Protein AF-A0A0D3CAB8-F1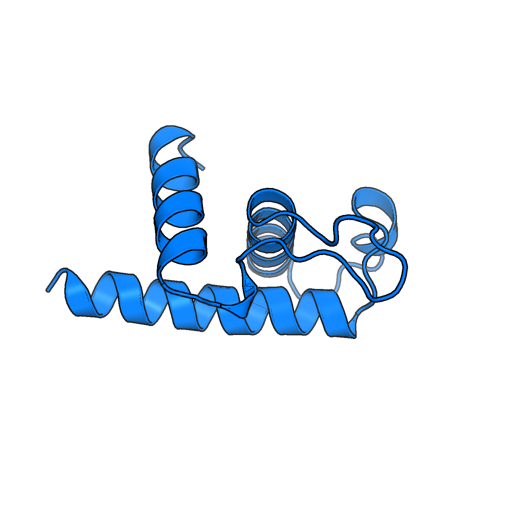 (afdb_monomer_lite)

Radius of gyration: 13.06 Å; chains: 1; bounding box: 36×22×32 Å

Organism: NCBI:txid109376

Sequence (84 aa):
MNKPLFMHIVDGLSNEVQFFRQKKDGLGRLGLSTLQKCTTAIRVLAYGIAADTVDEYLRLGETTTRSCLENFVEGIIYFSAMST

Structure (mmCIF, N/CA/C/O backbone):
data_AF-A0A0D3CAB8-F1
#
_entry.id   AF-A0A0D3CAB8-F1
#
loop_
_atom_site.group_PDB
_atom_site.id
_atom_site.type_symbol
_atom_site.label_atom_id
_atom_site.label_alt_id
_atom_site.label_comp_id
_atom_site.label_asym_id
_atom_site.label_entity_id
_atom_site.label_seq_id
_atom_site.pdbx_PDB_ins_code
_atom_site.Cartn_x
_atom_site.Cartn_y
_atom_site.Cartn_z
_atom_site.occupancy
_atom_site.B_iso_or_equiv
_atom_site.auth_seq_id
_atom_site.auth_comp_id
_atom_site.auth_asym_id
_atom_site.auth_atom_id
_atom_site.pdbx_PDB_model_num
ATOM 1 N N . MET A 1 1 ? -6.686 4.457 -14.789 1.00 71.62 1 MET A N 1
ATOM 2 C CA . MET A 1 1 ? -7.794 3.951 -13.946 1.00 71.62 1 MET A CA 1
ATOM 3 C C . MET A 1 1 ? -8.808 5.061 -13.714 1.00 71.62 1 MET A C 1
ATOM 5 O O . MET A 1 1 ? -8.400 6.212 -13.605 1.00 71.62 1 MET A O 1
ATOM 9 N N . ASN A 1 2 ? -10.103 4.745 -13.668 1.00 89.19 2 ASN A N 1
ATOM 10 C CA . ASN A 1 2 ? -11.154 5.723 -13.372 1.00 89.19 2 ASN A CA 1
ATOM 11 C C . ASN A 1 2 ? -11.015 6.232 -11.918 1.00 89.19 2 ASN A C 1
ATOM 13 O O . ASN A 1 2 ? -10.890 5.427 -10.997 1.00 89.19 2 AS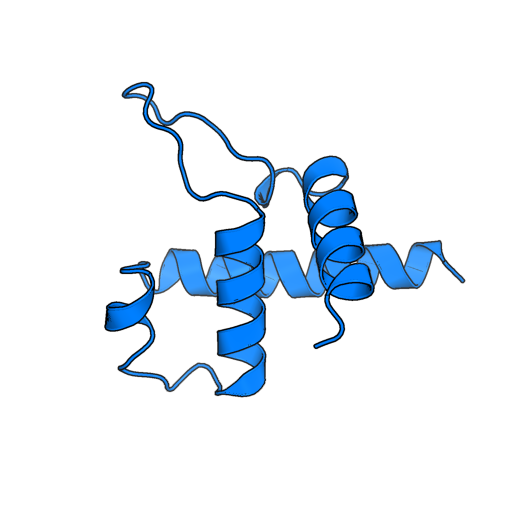N A O 1
ATOM 17 N N . LYS A 1 3 ? -10.993 7.559 -11.713 1.00 89.06 3 LYS A N 1
ATOM 18 C CA . LYS A 1 3 ? -10.755 8.175 -10.391 1.00 89.06 3 LYS A CA 1
ATOM 19 C C . LYS A 1 3 ? -11.852 7.830 -9.368 1.00 89.06 3 LYS A C 1
ATOM 21 O O . LYS A 1 3 ? -11.479 7.420 -8.273 1.00 89.06 3 LYS A O 1
ATOM 26 N N . PRO A 1 4 ? -13.157 7.964 -9.675 1.00 92.69 4 PRO A N 1
ATOM 27 C CA . PRO A 1 4 ? -14.226 7.505 -8.786 1.00 92.69 4 PRO A CA 1
ATOM 28 C C . PRO A 1 4 ? -14.066 6.052 -8.327 1.00 92.69 4 PRO A C 1
ATOM 30 O O . PRO A 1 4 ? -14.080 5.791 -7.128 1.00 92.69 4 PRO A O 1
ATOM 33 N N . LEU A 1 5 ? -13.821 5.131 -9.265 1.00 89.44 5 LEU A N 1
ATOM 34 C CA . LEU A 1 5 ? -13.609 3.717 -8.943 1.00 89.44 5 LEU A CA 1
ATOM 35 C C . LEU A 1 5 ? -12.396 3.520 -8.025 1.00 89.44 5 LEU A C 1
ATOM 37 O O . LEU A 1 5 ? -12.470 2.787 -7.044 1.00 89.44 5 LEU A O 1
ATOM 41 N N . PHE A 1 6 ? -11.288 4.206 -8.314 1.00 89.81 6 PHE A N 1
ATOM 42 C CA . PHE A 1 6 ? -10.098 4.135 -7.472 1.00 89.81 6 PHE A CA 1
ATOM 43 C C . PHE A 1 6 ? -10.373 4.599 -6.042 1.00 89.81 6 PHE A C 1
ATOM 45 O O . PHE A 1 6 ? -9.973 3.930 -5.097 1.00 89.81 6 PHE A O 1
ATOM 52 N N . MET A 1 7 ? -11.062 5.730 -5.877 1.00 92.69 7 MET A N 1
ATOM 53 C CA . MET A 1 7 ? -11.372 6.257 -4.548 1.00 92.69 7 MET A CA 1
ATOM 54 C C . MET A 1 7 ? -12.321 5.330 -3.783 1.00 92.69 7 MET A C 1
ATOM 56 O O . MET A 1 7 ? -12.150 5.178 -2.581 1.00 92.69 7 MET A O 1
ATOM 60 N N . HIS A 1 8 ? -13.261 4.674 -4.470 1.00 90.75 8 HIS A N 1
ATOM 61 C CA . HIS A 1 8 ? -14.144 3.688 -3.849 1.00 90.75 8 HIS A CA 1
ATOM 62 C C . HIS A 1 8 ? -13.372 2.469 -3.324 1.00 90.75 8 HIS A C 1
ATOM 64 O O . HIS A 1 8 ? -13.562 2.068 -2.181 1.00 90.75 8 HIS A O 1
ATOM 70 N N . ILE A 1 9 ? -12.434 1.939 -4.116 1.00 89.75 9 ILE A N 1
ATOM 71 C CA . ILE A 1 9 ? -11.537 0.854 -3.687 1.00 89.75 9 ILE A CA 1
ATOM 72 C C . ILE A 1 9 ? -10.697 1.285 -2.479 1.00 89.75 9 ILE A C 1
ATOM 74 O O . ILE A 1 9 ? -10.585 0.549 -1.505 1.00 89.75 9 ILE A O 1
ATOM 78 N N . VAL A 1 10 ? -10.099 2.477 -2.536 1.00 91.75 10 VAL A N 1
ATOM 79 C CA . VAL A 1 10 ? -9.265 3.021 -1.452 1.00 91.75 10 VAL A CA 1
ATOM 80 C C . VAL A 1 10 ? -10.067 3.147 -0.159 1.00 91.75 10 VAL A C 1
ATOM 82 O O . VAL A 1 10 ? -9.556 2.785 0.898 1.00 91.75 10 VAL A O 1
ATOM 85 N N . ASP A 1 11 ? -11.301 3.644 -0.235 1.00 91.81 11 ASP A N 1
ATOM 86 C CA . ASP A 1 11 ? -12.183 3.778 0.924 1.00 91.81 11 ASP A CA 1
ATOM 87 C C . ASP A 1 11 ? -12.576 2.408 1.495 1.00 91.81 11 ASP A C 1
ATOM 89 O O . ASP A 1 11 ? -12.364 2.150 2.681 1.00 91.81 11 ASP A O 1
ATOM 93 N N . GLY A 1 12 ? -13.020 1.485 0.637 1.00 90.56 12 GLY A N 1
ATOM 94 C CA . GLY A 1 12 ? -13.355 0.116 1.025 1.00 90.56 12 GLY A CA 1
ATOM 95 C C . GLY A 1 12 ? -12.193 -0.6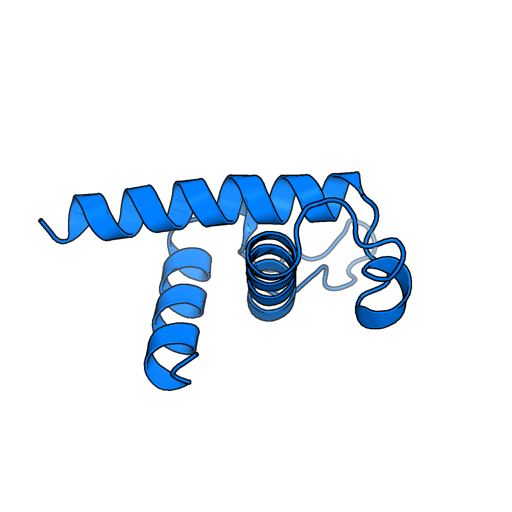04 1.711 1.00 90.56 12 GLY A C 1
ATOM 96 O O . GLY A 1 12 ? -12.332 -1.101 2.826 1.00 90.56 12 GLY A O 1
ATOM 97 N N . LEU A 1 13 ? -11.002 -0.576 1.106 1.00 90.50 13 LEU A N 1
ATOM 98 C CA . LEU A 1 13 ? -9.800 -1.176 1.691 1.00 90.50 13 LEU A CA 1
ATOM 99 C C . LEU A 1 13 ? -9.380 -0.492 2.996 1.00 90.50 13 LEU A C 1
ATOM 101 O O . LEU A 1 13 ? -8.910 -1.162 3.911 1.00 90.50 13 LEU A O 1
ATOM 105 N N . SER A 1 14 ? -9.545 0.828 3.115 1.00 91.25 14 SER A N 1
ATOM 106 C CA . SER A 1 14 ? -9.209 1.551 4.347 1.00 91.25 14 SER A CA 1
ATOM 107 C C . SER A 1 14 ? -10.096 1.155 5.531 1.00 91.25 14 SER A C 1
ATOM 109 O O . SER A 1 14 ? -9.646 1.246 6.679 1.00 91.25 14 SER A O 1
ATOM 111 N N . ASN A 1 15 ? -11.341 0.761 5.257 1.00 89.00 15 ASN A N 1
ATOM 112 C CA . ASN A 1 15 ? -12.333 0.405 6.267 1.00 89.00 15 ASN A CA 1
ATOM 113 C C . ASN A 1 15 ? -12.271 -1.082 6.632 1.00 89.00 15 ASN A C 1
ATOM 115 O O . ASN A 1 15 ? -12.221 -1.408 7.819 1.00 89.00 15 ASN A O 1
ATOM 119 N N . GLU A 1 16 ? -12.189 -1.956 5.630 1.00 86.06 16 GLU A N 1
ATOM 120 C CA . GLU A 1 16 ? -12.265 -3.411 5.802 1.00 86.06 16 GLU A CA 1
ATOM 121 C C . GLU A 1 16 ? -10.906 -4.051 6.120 1.00 86.06 16 GLU A C 1
ATOM 123 O O . GLU A 1 16 ? -10.829 -5.045 6.840 1.00 86.06 16 GLU A O 1
ATOM 128 N N . VAL A 1 17 ? -9.799 -3.479 5.629 1.00 88.00 17 VAL A N 1
ATOM 129 C CA . VAL A 1 17 ? -8.474 -4.104 5.732 1.00 88.00 17 VAL A CA 1
ATOM 130 C C . VAL A 1 17 ? -7.568 -3.309 6.669 1.00 88.00 17 VAL A C 1
ATOM 132 O O . VAL A 1 17 ? -7.090 -2.210 6.367 1.00 88.00 17 VAL A O 1
ATOM 135 N N . GLN A 1 18 ? -7.247 -3.905 7.821 1.00 89.56 18 GLN A N 1
ATOM 136 C CA . GLN A 1 18 ? -6.448 -3.254 8.864 1.00 89.56 18 GLN A CA 1
ATOM 137 C C . GLN A 1 18 ? -5.064 -2.795 8.371 1.00 89.56 18 GLN A C 1
ATOM 139 O O . GLN A 1 18 ? -4.544 -1.788 8.863 1.00 89.56 18 GLN A O 1
ATOM 144 N N . PHE A 1 19 ? -4.470 -3.511 7.410 1.00 88.31 19 PHE A N 1
ATOM 145 C CA . PHE A 1 19 ? -3.187 -3.147 6.812 1.00 88.31 19 PHE A CA 1
ATOM 146 C C . PHE A 1 19 ? -3.240 -1.787 6.116 1.00 88.31 19 PHE A C 1
ATOM 148 O O . PHE A 1 19 ? -2.282 -1.021 6.209 1.00 88.31 19 PHE A O 1
ATOM 155 N N . PHE A 1 20 ? -4.341 -1.450 5.441 1.00 88.88 20 PHE A N 1
ATOM 156 C CA . PHE A 1 20 ? -4.445 -0.204 4.687 1.00 88.88 20 PHE A CA 1
ATOM 157 C C . PHE A 1 20 ? -4.656 1.006 5.583 1.00 88.88 20 PHE A C 1
ATOM 159 O O . PHE A 1 20 ? -4.071 2.056 5.308 1.00 88.88 20 PHE A O 1
ATOM 166 N N . ARG A 1 21 ? -5.357 0.830 6.707 1.00 90.00 21 ARG A N 1
ATOM 167 C CA . ARG A 1 21 ? -5.598 1.881 7.697 1.00 90.00 21 ARG A CA 1
ATOM 168 C C . ARG A 1 21 ? -4.291 2.582 8.087 1.00 90.00 21 ARG A C 1
ATOM 170 O O . ARG A 1 21 ? -3.319 1.950 8.509 1.00 90.0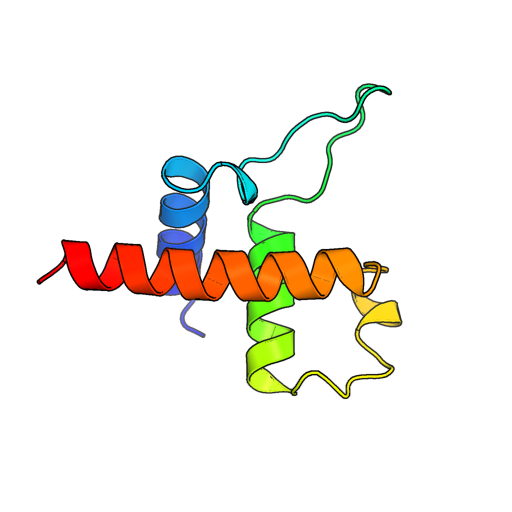0 21 ARG A O 1
ATOM 177 N N . GLN A 1 22 ? -4.246 3.902 7.915 1.00 88.81 22 GLN A N 1
ATOM 178 C CA . GLN A 1 22 ? -3.067 4.685 8.275 1.00 88.81 22 GLN A CA 1
ATOM 179 C C . GLN A 1 22 ? -2.910 4.690 9.800 1.00 88.81 22 GLN A C 1
ATOM 181 O O . GLN A 1 22 ? -3.849 5.002 10.531 1.00 88.81 22 GLN A O 1
ATOM 186 N N . LYS A 1 23 ? -1.721 4.328 10.285 1.00 86.56 23 LYS A N 1
ATOM 187 C CA . LYS A 1 23 ? -1.388 4.290 11.714 1.00 86.56 23 LYS A CA 1
ATOM 188 C C . LYS A 1 23 ? -0.207 5.212 11.992 1.00 86.56 23 LYS A C 1
ATOM 190 O O . LYS A 1 23 ? 0.602 5.471 11.099 1.00 86.56 23 LYS A O 1
ATOM 195 N N . LYS A 1 24 ? -0.120 5.699 13.229 1.00 86.88 24 LYS A N 1
ATOM 196 C CA . LYS A 1 24 ? 1.087 6.358 13.728 1.00 86.88 24 LYS A CA 1
ATOM 197 C C . LYS A 1 24 ? 2.099 5.296 14.151 1.00 86.88 24 LYS A C 1
ATOM 199 O O . LYS A 1 24 ? 1.707 4.283 14.727 1.00 86.88 24 LYS A O 1
ATOM 204 N N . ASP A 1 25 ? 3.365 5.513 13.832 1.00 80.75 25 ASP A N 1
ATOM 205 C CA . ASP A 1 25 ? 4.462 4.681 14.316 1.00 80.75 25 ASP A CA 1
ATOM 206 C C . ASP A 1 25 ? 4.751 4.948 15.808 1.00 80.75 25 ASP A C 1
ATOM 208 O O . ASP A 1 25 ? 4.139 5.817 16.436 1.00 80.75 25 ASP A O 1
ATOM 212 N N . GLY A 1 26 ? 5.693 4.197 16.391 1.00 81.19 26 GLY A N 1
ATOM 213 C CA . GLY A 1 26 ? 6.095 4.362 17.796 1.00 81.19 26 GLY A CA 1
ATOM 214 C C . GLY A 1 26 ? 6.713 5.730 18.124 1.00 81.19 26 GLY A C 1
ATOM 215 O O . GLY A 1 26 ? 6.835 6.076 19.294 1.00 81.19 26 GLY A O 1
ATOM 216 N N . LEU A 1 27 ? 7.066 6.521 17.105 1.00 87.06 27 LEU A N 1
ATOM 217 C CA . LEU A 1 27 ? 7.572 7.891 17.213 1.00 87.06 27 LEU A CA 1
ATOM 218 C C . LEU A 1 27 ? 6.462 8.934 16.970 1.00 87.06 27 LEU A C 1
ATOM 220 O O . LEU A 1 27 ? 6.734 10.134 16.932 1.00 87.06 27 LEU A O 1
ATOM 224 N N . GLY A 1 28 ? 5.211 8.497 16.787 1.00 85.12 28 GLY A N 1
ATOM 225 C CA . GLY A 1 28 ? 4.051 9.350 16.544 1.00 85.12 28 GLY A CA 1
ATOM 226 C C . GLY A 1 28 ? 3.920 9.871 15.107 1.00 85.12 28 GLY A C 1
ATOM 227 O O . GLY A 1 28 ? 3.008 10.658 14.834 1.00 85.12 28 GLY A O 1
ATOM 228 N N . ARG A 1 29 ? 4.785 9.447 14.179 1.00 87.12 29 ARG A N 1
ATOM 229 C CA . ARG A 1 29 ? 4.749 9.856 12.769 1.00 87.12 29 ARG A CA 1
ATOM 230 C C . ARG A 1 29 ? 3.710 9.041 12.018 1.00 87.12 29 ARG A C 1
ATOM 232 O O . ARG A 1 29 ? 3.546 7.848 12.256 1.00 87.12 29 ARG A O 1
ATOM 239 N N . LEU A 1 30 ? 2.994 9.679 11.098 1.00 85.81 30 LEU A N 1
ATOM 240 C CA . LEU A 1 30 ? 2.039 8.970 10.251 1.00 85.81 30 LEU A CA 1
ATOM 241 C C . LEU A 1 30 ? 2.794 8.063 9.279 1.00 85.81 30 LEU A C 1
ATOM 243 O O . LEU A 1 30 ? 3.625 8.533 8.504 1.00 85.81 30 LEU A O 1
ATOM 247 N N . GLY A 1 31 ? 2.477 6.769 9.314 1.00 85.44 31 GLY A N 1
ATOM 248 C CA . GLY A 1 31 ? 2.932 5.819 8.309 1.00 85.44 31 GLY A CA 1
ATOM 249 C C . GLY A 1 31 ? 2.251 6.048 6.957 1.00 85.44 31 GLY A C 1
ATOM 250 O O . GLY A 1 31 ? 1.503 7.008 6.752 1.00 85.44 31 GLY A O 1
ATOM 251 N N . LEU A 1 32 ? 2.477 5.125 6.026 1.00 86.56 32 LEU A N 1
ATOM 252 C CA . LEU A 1 32 ? 1.928 5.209 4.672 1.00 86.56 32 LEU A CA 1
ATOM 253 C C . LEU A 1 32 ? 0.402 5.287 4.675 1.00 86.56 32 LEU A C 1
ATOM 255 O O . LEU A 1 32 ? -0.280 4.501 5.342 1.00 86.56 32 LEU A O 1
ATOM 259 N N . SER A 1 33 ? -0.121 6.216 3.882 1.00 90.62 33 SER A N 1
ATOM 260 C CA . SER A 1 33 ? -1.558 6.346 3.658 1.00 90.62 33 SER A CA 1
ATOM 261 C C . SER A 1 33 ? -2.099 5.194 2.807 1.00 90.62 33 SER A C 1
ATOM 263 O O . SER A 1 33 ? -1.373 4.587 2.014 1.00 90.62 33 SER A O 1
ATOM 265 N N . THR A 1 34 ? -3.401 4.929 2.921 1.00 91.44 34 THR A N 1
ATOM 266 C CA . THR A 1 34 ? -4.109 3.941 2.092 1.00 91.44 34 THR A CA 1
ATOM 267 C C . THR A 1 34 ? -3.896 4.204 0.598 1.00 91.44 34 THR A C 1
ATOM 269 O O . THR A 1 34 ? -3.623 3.277 -0.162 1.00 91.44 34 THR A O 1
ATOM 272 N N . LEU A 1 35 ? -3.913 5.479 0.188 1.00 90.94 35 LEU A N 1
ATOM 273 C CA . LEU A 1 35 ? -3.646 5.913 -1.186 1.00 90.94 35 LEU A CA 1
ATOM 274 C C . LEU A 1 35 ? -2.248 5.513 -1.665 1.00 90.94 35 LEU A C 1
ATOM 276 O O . LEU A 1 35 ? -2.109 4.989 -2.770 1.00 90.94 35 LEU A O 1
ATOM 280 N N . GLN A 1 36 ? -1.219 5.732 -0.842 1.00 89.06 36 GLN A N 1
ATOM 281 C CA . GLN A 1 36 ? 0.158 5.358 -1.181 1.00 89.06 36 GLN A CA 1
ATOM 282 C C . GLN A 1 36 ? 0.298 3.840 -1.317 1.00 89.06 36 GLN A C 1
ATOM 284 O O . GLN A 1 36 ? 0.856 3.367 -2.306 1.00 89.06 36 GLN A O 1
ATOM 289 N N . LYS A 1 37 ? -0.272 3.073 -0.381 1.00 90.56 37 LYS A N 1
ATOM 290 C CA . LYS A 1 37 ? -0.245 1.601 -0.412 1.00 90.56 37 LYS A CA 1
ATOM 291 C C . LYS A 1 37 ? -0.947 1.043 -1.655 1.00 90.56 37 LYS A C 1
ATOM 293 O O . LYS A 1 37 ? -0.362 0.238 -2.374 1.00 90.56 37 LYS A O 1
ATOM 298 N N . CYS A 1 38 ? -2.152 1.529 -1.969 1.00 90.50 38 CYS A N 1
ATOM 299 C CA . CYS A 1 38 ? -2.897 1.105 -3.161 1.00 90.50 38 CYS A CA 1
ATOM 300 C C . CYS A 1 38 ? -2.163 1.486 -4.451 1.00 90.50 38 CYS A C 1
ATOM 302 O O . CYS A 1 38 ? -2.038 0.674 -5.362 1.00 90.50 38 CYS A O 1
ATOM 304 N N . THR A 1 39 ? -1.630 2.710 -4.523 1.00 88.62 39 THR A N 1
ATOM 305 C CA . THR A 1 39 ? -0.860 3.172 -5.689 1.00 88.62 39 THR A CA 1
ATOM 306 C C . THR A 1 39 ? 0.375 2.305 -5.912 1.00 88.62 39 THR A C 1
ATOM 308 O O . THR A 1 39 ? 0.687 1.975 -7.053 1.00 88.62 39 THR A O 1
ATOM 311 N N . THR A 1 40 ? 1.051 1.904 -4.833 1.00 87.62 40 THR A N 1
ATOM 312 C CA . THR A 1 40 ? 2.195 0.986 -4.891 1.00 87.62 40 THR A CA 1
ATOM 313 C C . THR A 1 40 ? 1.776 -0.357 -5.477 1.00 87.62 40 THR A C 1
ATOM 315 O O . THR A 1 40 ? 2.351 -0.789 -6.470 1.00 87.62 40 THR A O 1
ATOM 318 N N . ALA A 1 41 ? 0.731 -0.978 -4.925 1.00 88.94 41 ALA A N 1
ATOM 319 C CA . ALA A 1 41 ? 0.239 -2.275 -5.384 1.00 88.94 41 ALA A CA 1
ATOM 320 C C . ALA A 1 41 ? -0.167 -2.262 -6.867 1.00 88.94 41 ALA A C 1
ATOM 322 O O . ALA A 1 41 ? 0.252 -3.126 -7.632 1.00 88.94 41 ALA A O 1
ATOM 323 N N . ILE A 1 42 ? -0.917 -1.244 -7.302 1.00 88.06 42 ILE A N 1
ATOM 324 C CA . ILE A 1 42 ? -1.344 -1.100 -8.703 1.00 88.06 42 ILE A CA 1
ATOM 325 C C . ILE A 1 42 ? -0.145 -0.927 -9.634 1.00 88.06 42 ILE A C 1
ATOM 327 O O . ILE A 1 42 ? -0.125 -1.504 -10.718 1.00 88.06 42 ILE A O 1
ATOM 331 N N . ARG A 1 43 ? 0.860 -0.142 -9.229 1.00 83.81 43 ARG A N 1
ATOM 332 C CA . ARG A 1 43 ? 2.082 0.035 -10.024 1.00 83.81 43 ARG A CA 1
ATOM 333 C C . ARG A 1 43 ? 2.837 -1.282 -10.177 1.00 83.81 43 ARG A C 1
ATOM 335 O O . ARG A 1 43 ? 3.236 -1.603 -11.289 1.00 83.81 43 ARG A O 1
ATOM 342 N N . VAL A 1 44 ? 2.973 -2.058 -9.102 1.00 84.75 44 VAL A N 1
ATOM 343 C CA . VAL A 1 44 ? 3.612 -3.383 -9.158 1.00 84.75 44 VAL A CA 1
ATOM 344 C C . VAL A 1 44 ? 2.818 -4.346 -10.045 1.00 84.75 44 VAL A C 1
ATOM 346 O O . VAL A 1 44 ? 3.414 -5.079 -10.824 1.00 84.75 44 VAL A O 1
ATOM 349 N N . LEU A 1 45 ? 1.482 -4.317 -9.998 1.00 85.12 45 LEU A N 1
ATOM 350 C CA . LEU A 1 45 ? 0.635 -5.120 -10.892 1.00 85.12 45 LEU A CA 1
ATOM 351 C C . LEU A 1 45 ? 0.776 -4.717 -12.367 1.00 85.12 45 LEU A C 1
ATOM 353 O O . LEU A 1 45 ? 0.770 -5.580 -13.238 1.00 85.12 45 LEU A O 1
ATOM 357 N N . ALA A 1 46 ? 0.880 -3.417 -12.654 1.00 83.69 46 ALA A N 1
ATOM 358 C CA . ALA A 1 46 ? 0.937 -2.901 -14.020 1.00 83.69 46 ALA A CA 1
ATOM 359 C C . ALA A 1 46 ? 2.306 -3.101 -14.685 1.00 83.69 46 ALA A C 1
ATOM 361 O O . ALA A 1 46 ? 2.367 -3.347 -15.888 1.00 83.69 46 ALA A O 1
ATOM 362 N N . TYR A 1 47 ? 3.390 -2.963 -13.917 1.00 78.12 47 TYR A N 1
ATOM 363 C CA . TYR A 1 47 ? 4.759 -2.974 -14.442 1.00 78.12 47 TYR A CA 1
ATOM 364 C C . TYR A 1 47 ? 5.550 -4.242 -14.084 1.00 78.12 47 TYR A C 1
ATOM 366 O O . TYR A 1 47 ? 6.598 -4.485 -14.673 1.00 78.12 47 TYR A O 1
ATOM 374 N N . GLY A 1 48 ? 5.040 -5.076 -13.172 1.00 69.06 48 GLY A N 1
ATOM 375 C CA . GLY A 1 48 ? 5.720 -6.265 -12.660 1.00 69.06 48 GLY A CA 1
ATOM 376 C C . GLY A 1 48 ? 6.630 -5.980 -11.456 1.00 69.06 48 GLY A C 1
ATOM 377 O O . GLY A 1 48 ? 6.908 -4.836 -11.105 1.00 69.06 48 GLY A O 1
ATOM 378 N N . ILE A 1 49 ? 7.091 -7.056 -10.804 1.00 60.34 49 ILE A N 1
ATOM 379 C CA . ILE A 1 49 ? 7.999 -7.014 -9.637 1.00 60.34 49 ILE A CA 1
ATOM 380 C C . ILE A 1 49 ? 9.400 -6.502 -10.031 1.00 60.34 49 ILE A C 1
ATOM 382 O O . ILE A 1 49 ? 10.105 -5.930 -9.204 1.00 60.34 49 ILE A O 1
ATOM 386 N N . ALA A 1 50 ? 9.785 -6.660 -11.302 1.00 54.53 50 ALA A N 1
ATOM 387 C CA . ALA A 1 50 ? 11.031 -6.152 -11.869 1.00 54.53 50 ALA A CA 1
ATOM 388 C C . ALA A 1 50 ? 10.890 -4.673 -12.260 1.00 54.53 50 ALA A C 1
ATOM 390 O O . ALA A 1 50 ? 10.819 -4.317 -13.432 1.00 54.53 50 ALA A O 1
ATOM 391 N N . ALA A 1 51 ? 10.825 -3.804 -11.263 1.00 46.62 51 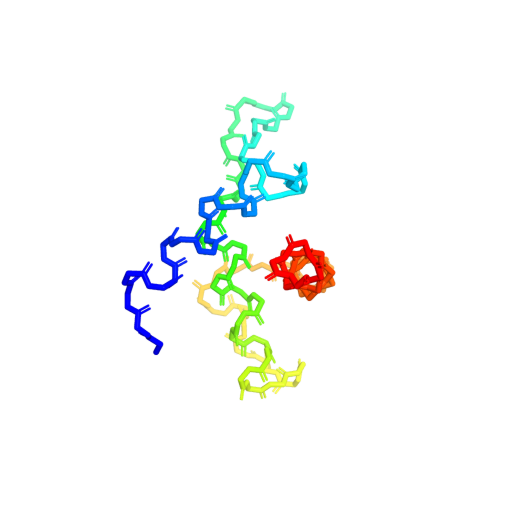ALA A N 1
ATOM 392 C CA . ALA A 1 51 ? 11.000 -2.380 -11.465 1.00 46.62 51 ALA A CA 1
ATOM 393 C C . ALA A 1 51 ? 12.041 -1.905 -10.458 1.00 46.62 51 ALA A C 1
ATOM 395 O O . ALA A 1 51 ? 11.693 -1.432 -9.376 1.00 46.62 51 ALA A O 1
ATOM 396 N N . ASP A 1 52 ? 13.313 -1.958 -10.863 1.00 47.00 52 ASP A N 1
ATOM 397 C CA . ASP A 1 52 ? 14.461 -1.262 -10.249 1.00 47.00 52 ASP A CA 1
ATOM 398 C C . ASP A 1 52 ? 14.212 0.256 -10.019 1.00 47.00 52 ASP A C 1
ATOM 400 O O . ASP A 1 52 ? 15.078 0.983 -9.550 1.00 47.00 52 ASP A O 1
ATOM 404 N N . THR A 1 53 ? 13.011 0.755 -10.333 1.00 49.78 53 THR A N 1
ATOM 405 C CA . THR A 1 53 ? 12.546 2.140 -10.275 1.00 49.78 53 THR A CA 1
ATOM 406 C C . THR A 1 53 ? 11.400 2.384 -9.278 1.00 49.78 53 THR A C 1
ATOM 408 O O . THR A 1 53 ? 11.002 3.536 -9.091 1.00 49.78 53 THR A O 1
ATOM 411 N N . VAL A 1 54 ? 10.861 1.362 -8.585 1.00 49.44 54 VAL A N 1
ATOM 412 C CA . VAL A 1 54 ? 9.898 1.594 -7.473 1.00 49.44 54 VAL A CA 1
ATOM 413 C C . VAL A 1 54 ? 10.568 2.332 -6.306 1.00 49.44 54 VAL A C 1
ATOM 415 O O . VAL A 1 54 ? 9.889 3.033 -5.547 1.00 49.44 54 VAL A O 1
ATOM 418 N N . ASP A 1 55 ? 11.897 2.258 -6.219 1.00 49.16 55 ASP A N 1
ATOM 419 C CA . ASP A 1 55 ? 12.689 3.001 -5.241 1.00 49.16 55 ASP A CA 1
ATOM 420 C C . ASP A 1 55 ? 12.586 4.529 -5.433 1.00 49.16 55 ASP A C 1
ATOM 422 O O . ASP A 1 55 ? 12.449 5.263 -4.454 1.00 49.16 55 ASP A O 1
ATOM 426 N N . GLU A 1 56 ? 12.505 5.046 -6.667 1.00 53.62 56 GLU A N 1
ATOM 427 C CA . GLU A 1 56 ? 12.527 6.505 -6.878 1.00 53.62 56 GLU A CA 1
ATOM 428 C C . GLU A 1 56 ? 11.203 7.212 -6.556 1.00 53.62 56 GLU A C 1
ATOM 430 O O . GLU A 1 56 ? 11.209 8.378 -6.158 1.00 53.62 56 GLU A O 1
ATOM 435 N N . TYR A 1 57 ? 10.052 6.542 -6.685 1.00 51.69 57 TYR A N 1
ATOM 436 C CA . TYR A 1 57 ? 8.760 7.243 -6.603 1.00 51.69 57 TYR A CA 1
ATOM 437 C C . TYR A 1 57 ? 8.159 7.319 -5.200 1.00 51.69 57 TYR A C 1
ATOM 439 O O . TYR A 1 57 ? 7.463 8.284 -4.879 1.00 51.69 57 TYR A O 1
ATOM 447 N N . LEU A 1 58 ? 8.369 6.291 -4.377 1.00 62.53 58 LEU A N 1
ATOM 448 C CA . LEU A 1 58 ? 7.802 6.223 -3.026 1.00 62.53 58 LEU A CA 1
ATOM 449 C C . LEU A 1 58 ? 8.850 5.889 -1.955 1.00 62.53 58 LEU A C 1
ATOM 451 O O . LEU A 1 58 ? 8.512 5.967 -0.773 1.00 62.53 58 LEU A O 1
ATOM 455 N N . ARG A 1 59 ? 10.098 5.558 -2.347 1.00 68.25 59 ARG A N 1
ATOM 456 C CA . ARG A 1 59 ? 11.195 5.123 -1.457 1.00 68.25 59 ARG A CA 1
ATOM 457 C C . ARG A 1 59 ? 10.735 4.043 -0.474 1.00 68.25 59 ARG A C 1
ATOM 459 O O . ARG A 1 59 ? 10.977 4.119 0.730 1.00 68.25 59 ARG A O 1
ATOM 466 N N . LEU A 1 60 ? 9.974 3.079 -0.993 1.00 71.12 60 LEU A N 1
ATOM 467 C CA . LEU A 1 60 ? 9.400 1.982 -0.220 1.00 71.12 60 LEU A CA 1
ATOM 468 C C . LEU A 1 60 ? 10.319 0.774 -0.274 1.00 71.12 60 LEU A C 1
ATOM 470 O O . LEU A 1 60 ? 10.700 0.332 -1.353 1.00 71.12 60 LEU A O 1
ATOM 474 N N . GLY A 1 61 ? 10.617 0.205 0.894 1.00 77.69 61 GLY A N 1
ATOM 475 C CA . GLY A 1 61 ? 11.368 -1.042 0.964 1.00 77.69 61 GLY A CA 1
ATOM 476 C C . GLY A 1 61 ? 10.625 -2.181 0.263 1.00 77.69 61 GLY A C 1
ATOM 477 O O . GLY A 1 61 ? 9.394 -2.260 0.322 1.00 77.69 61 GLY A O 1
ATOM 478 N N . GLU A 1 62 ? 11.376 -3.091 -0.357 1.00 78.25 62 GLU A N 1
ATOM 479 C CA . GLU A 1 62 ? 10.859 -4.245 -1.109 1.00 78.25 62 GLU A CA 1
ATOM 480 C C . GLU A 1 62 ? 9.800 -5.040 -0.324 1.00 78.25 62 GLU A C 1
ATOM 482 O O . GLU A 1 62 ? 8.746 -5.393 -0.852 1.00 78.25 62 GLU A O 1
ATOM 487 N N . THR A 1 63 ? 10.032 -5.252 0.974 1.00 81.94 63 THR A N 1
ATOM 488 C CA . THR A 1 63 ? 9.098 -5.948 1.872 1.00 81.94 63 THR A CA 1
ATOM 489 C C . THR A 1 63 ? 7.766 -5.217 2.016 1.00 81.94 63 THR A C 1
ATOM 491 O O . THR A 1 63 ? 6.715 -5.848 2.027 1.00 81.94 63 THR A O 1
ATOM 494 N N . THR A 1 64 ? 7.785 -3.883 2.067 1.00 83.69 64 THR A N 1
ATOM 495 C CA . THR A 1 64 ? 6.568 -3.069 2.182 1.00 83.69 64 THR A CA 1
ATOM 496 C C . THR A 1 64 ? 5.790 -3.078 0.876 1.00 83.69 64 THR A C 1
ATOM 498 O O . THR A 1 64 ? 4.565 -3.191 0.886 1.00 83.69 64 THR A O 1
ATOM 501 N N . THR A 1 65 ? 6.500 -3.008 -0.248 1.00 84.69 65 THR A N 1
ATOM 502 C CA . THR A 1 65 ? 5.937 -3.127 -1.594 1.00 84.69 65 THR A CA 1
ATOM 503 C C . THR A 1 65 ? 5.249 -4.480 -1.789 1.00 84.69 65 THR A C 1
ATOM 505 O O . THR A 1 65 ? 4.100 -4.515 -2.233 1.00 84.69 65 THR A O 1
ATOM 508 N N . ARG A 1 66 ? 5.893 -5.579 -1.372 1.00 85.38 66 ARG A N 1
ATOM 509 C CA . ARG A 1 66 ? 5.312 -6.930 -1.401 1.00 85.38 66 ARG A CA 1
ATOM 510 C C . ARG A 1 66 ? 4.055 -7.027 -0.538 1.00 85.38 66 ARG A C 1
ATOM 512 O O . ARG A 1 66 ? 3.013 -7.425 -1.045 1.00 85.38 66 ARG A O 1
ATOM 519 N N . SER A 1 67 ? 4.105 -6.574 0.717 1.00 88.88 67 SER A N 1
ATOM 520 C CA . SER A 1 67 ? 2.924 -6.597 1.588 1.00 88.88 67 SER A CA 1
ATOM 521 C C . SER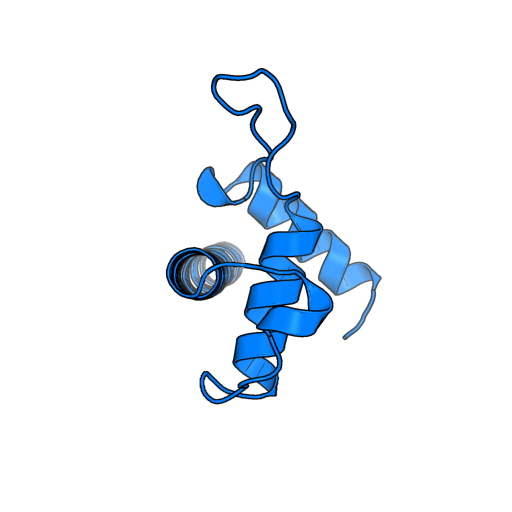 A 1 67 ? 1.779 -5.735 1.054 1.00 88.88 67 SER A C 1
ATOM 523 O O . SER A 1 67 ? 0.621 -6.129 1.173 1.00 88.88 67 SER A O 1
ATOM 525 N N . CYS A 1 68 ? 2.071 -4.581 0.438 1.00 89.31 68 CYS A N 1
ATOM 526 C CA . CYS A 1 68 ? 1.044 -3.767 -0.216 1.00 89.31 68 CYS A CA 1
ATOM 527 C C . CYS A 1 68 ? 0.370 -4.528 -1.354 1.00 89.31 68 CYS A C 1
ATOM 529 O O . CYS A 1 68 ? -0.850 -4.472 -1.457 1.00 89.31 68 CYS A O 1
ATOM 531 N N . LEU A 1 69 ? 1.142 -5.232 -2.184 1.00 90.38 69 LEU A N 1
ATOM 532 C CA . LEU A 1 69 ? 0.607 -6.042 -3.273 1.00 90.38 69 LEU A CA 1
ATOM 533 C C . LEU A 1 69 ? -0.293 -7.169 -2.751 1.00 90.38 69 LEU A C 1
ATOM 535 O O . LEU A 1 69 ? -1.432 -7.283 -3.194 1.00 90.38 69 LEU A O 1
ATOM 539 N N . GLU A 1 70 ? 0.198 -7.963 -1.801 1.00 91.38 70 GLU A N 1
ATOM 540 C CA . GLU A 1 70 ? -0.524 -9.114 -1.240 1.00 91.38 70 GLU A CA 1
ATOM 541 C C . GLU A 1 70 ? -1.854 -8.687 -0.608 1.00 91.38 70 GLU A C 1
ATOM 543 O O . GLU A 1 70 ? -2.914 -9.163 -1.013 1.00 91.38 70 GLU A O 1
ATOM 548 N N . ASN A 1 71 ? -1.814 -7.705 0.300 1.00 92.56 71 ASN A N 1
ATOM 549 C CA . ASN A 1 71 ? -3.014 -7.205 0.976 1.00 92.56 71 ASN A CA 1
ATOM 550 C C . ASN A 1 71 ? -3.980 -6.525 -0.003 1.00 92.56 71 ASN A C 1
ATOM 552 O O . ASN A 1 71 ? -5.190 -6.538 0.214 1.00 92.56 71 ASN A O 1
ATOM 556 N N . PHE A 1 72 ? -3.469 -5.896 -1.068 1.00 91.94 72 PHE A N 1
ATOM 557 C CA . PHE A 1 72 ? -4.316 -5.286 -2.090 1.00 91.94 72 PHE A CA 1
ATOM 558 C C . PHE A 1 72 ? -5.083 -6.349 -2.875 1.00 91.94 72 PHE A C 1
ATOM 560 O O . PHE A 1 72 ? -6.292 -6.226 -3.032 1.00 91.94 72 PHE A O 1
ATOM 567 N N . VAL A 1 73 ? -4.402 -7.394 -3.349 1.00 91.50 73 VAL A N 1
ATOM 568 C CA . VAL A 1 73 ? -5.040 -8.474 -4.115 1.00 91.50 73 VAL A CA 1
ATOM 569 C C . VAL A 1 73 ? -6.061 -9.212 -3.253 1.00 91.50 73 VAL A C 1
ATOM 571 O O . VAL A 1 73 ? -7.195 -9.392 -3.687 1.00 91.50 73 VAL A O 1
ATOM 574 N N . GLU A 1 74 ? -5.697 -9.568 -2.021 1.00 91.25 74 GLU A N 1
ATOM 575 C CA . GLU A 1 74 ? -6.611 -10.217 -1.077 1.00 91.25 74 GLU A CA 1
ATOM 576 C C . GLU A 1 74 ? -7.829 -9.337 -0.769 1.00 91.25 74 GLU A C 1
ATOM 578 O O . GLU A 1 74 ? -8.969 -9.793 -0.860 1.00 91.25 74 GLU A O 1
ATOM 583 N N . GLY A 1 75 ? -7.606 -8.049 -0.495 1.00 89.69 75 GLY A N 1
ATOM 584 C CA . GLY A 1 75 ? -8.681 -7.100 -0.228 1.00 89.69 75 GLY A CA 1
ATOM 585 C C . GLY A 1 75 ? -9.635 -6.927 -1.412 1.00 89.69 75 GLY A C 1
ATOM 586 O O . GLY A 1 75 ? -10.843 -6.867 -1.213 1.00 89.69 75 GLY A O 1
ATOM 587 N N . ILE A 1 76 ? -9.122 -6.902 -2.647 1.00 88.69 76 ILE A N 1
ATOM 588 C CA . ILE A 1 76 ? -9.954 -6.841 -3.858 1.00 88.69 76 ILE A CA 1
ATOM 589 C C . ILE A 1 76 ? -10.764 -8.128 -4.049 1.00 88.69 76 ILE A C 1
ATOM 591 O O . ILE A 1 76 ? -11.938 -8.037 -4.399 1.00 88.69 76 ILE A O 1
ATOM 595 N N . ILE A 1 77 ? -10.170 -9.304 -3.812 1.00 88.00 77 ILE A N 1
ATOM 596 C CA . ILE A 1 77 ? -10.872 -10.597 -3.890 1.00 88.00 77 ILE A CA 1
ATOM 597 C C . ILE A 1 77 ? -12.011 -10.649 -2.870 1.00 88.00 77 ILE A C 1
ATOM 599 O O . ILE A 1 77 ? -13.119 -11.064 -3.197 1.00 88.00 77 ILE A O 1
ATOM 603 N N . TYR A 1 78 ? -11.763 -10.190 -1.645 1.00 84.69 78 TYR A N 1
ATOM 604 C CA . TYR A 1 78 ? -12.797 -10.108 -0.619 1.00 84.69 78 TYR A CA 1
ATOM 605 C C . TYR A 1 78 ? -13.927 -9.148 -1.026 1.00 84.69 78 TYR A C 1
ATOM 607 O O . TYR A 1 78 ? -15.106 -9.494 -0.940 1.00 84.69 78 TYR A O 1
ATOM 615 N N . PHE A 1 79 ? -13.580 -7.963 -1.538 1.00 74.56 79 PHE A N 1
ATOM 616 C CA . PHE A 1 79 ? -14.557 -6.957 -1.966 1.00 74.56 79 PHE A CA 1
ATOM 617 C C . PHE A 1 79 ? -15.419 -7.430 -3.148 1.00 74.56 79 PHE A C 1
ATOM 619 O O . PHE A 1 79 ? -16.617 -7.143 -3.204 1.00 74.56 79 PHE A O 1
ATOM 626 N N . SER A 1 80 ? -14.823 -8.161 -4.095 1.00 72.56 80 SER A N 1
ATOM 627 C CA . SER A 1 80 ? -15.545 -8.712 -5.243 1.00 72.56 80 SER A CA 1
ATOM 628 C C . SER A 1 80 ? -16.441 -9.886 -4.847 1.00 72.56 80 SER A C 1
ATOM 630 O O . SER A 1 80 ? -17.581 -9.951 -5.302 1.00 72.56 80 SER A O 1
ATOM 632 N N . ALA A 1 81 ? -15.980 -10.759 -3.948 1.00 71.81 81 ALA A N 1
ATOM 633 C CA . ALA A 1 81 ? -16.759 -11.891 -3.454 1.00 71.81 81 ALA A CA 1
ATOM 634 C C . ALA A 1 81 ? -17.999 -11.463 -2.652 1.00 71.81 81 ALA A C 1
ATOM 636 O O . ALA A 1 81 ? -19.018 -12.136 -2.716 1.00 71.81 81 ALA A O 1
ATOM 637 N N . MET A 1 82 ? -17.945 -10.335 -1.936 1.00 60.34 82 MET A N 1
ATOM 638 C CA . MET A 1 82 ? -19.074 -9.839 -1.134 1.00 60.34 82 MET A CA 1
ATOM 639 C C . MET A 1 82 ? -20.132 -9.072 -1.951 1.00 60.34 82 MET A C 1
ATOM 641 O O . MET A 1 82 ? -21.211 -8.776 -1.443 1.00 60.34 82 MET A O 1
ATOM 645 N N . SER A 1 83 ? -19.830 -8.752 -3.213 1.00 57.59 83 SER A N 1
ATOM 646 C CA . SER A 1 83 ? -20.748 -8.084 -4.150 1.00 57.59 83 SER A CA 1
ATOM 647 C C . SER A 1 83 ? -21.501 -9.060 -5.074 1.00 57.59 83 SER A C 1
ATOM 649 O O . SER A 1 83 ? -22.215 -8.601 -5.966 1.00 57.59 83 SER A O 1
ATOM 651 N N . THR A 1 84 ? -21.320 -10.377 -4.895 1.00 51.66 84 THR A N 1
ATOM 652 C CA . THR A 1 84 ? -21.946 -11.454 -5.693 1.00 51.66 84 THR A CA 1
ATOM 653 C C . THR A 1 84 ? -22.915 -12.252 -4.831 1.00 51.66 84 THR A C 1
ATOM 655 O O . THR A 1 84 ? -23.991 -12.619 -5.351 1.00 51.66 84 THR A O 1
#

Foldseek 3Di:
DDPVVLVVLLVQCCPPPPLQPWDQDPVRHTDDHSSRLQVLLVCCVVPHLPDPPSCPPNVDDSVSSVVSNVSSVVSVVVVVVVVD

Secondary structure (DSSP, 8-state):
--HHHHHHHHHHHHHH-TTTS--B-TTS-B---HHHHHHHHHHHHHH-S--TTHHHHH---HHHHHHHHHHHHHHHHHHHHTT-

pLDDT: mean 81.14, std 13.24, range [46.62, 92.69]